Protein 3CZC (pdb70)

Solvent-accessible surface area: 4989 Å² total

Secondary structure (DSSP, 8-state):
-EEEEEE-----------HHHHHHHTT---EEEEEE-HHHHHHHGGG-SEEEEETTTGGGTTTS-SSEEEEES---HHHHHHHHHHHH-

Structure (mmCIF, N/CA/C/O backbone):
data_3CZC
#
_entry.id   3CZC
#
_cell.length_a   36.000
_cell.length_b   41.400
_cell.length_c   54.900
_cell.angle_alpha   90.00
_cell.angle_beta   90.00
_cell.angle_gamma   90.00
#
_symmetry.space_group_name_H-M   'P 21 21 21'
#
loop_
_entity.id
_entity.type
_entity.pdbx_description
1 polymer RmpB
2 water water
#
loop_
_atom_site.group_PDB
_atom_site.id
_atom_site.type_symbol
_atom_site.label_atom_id
_atom_site.label_alt_id
_atom_site.label_comp_id
_atom_site.label_asym_id
_atom_site.label_entity_id
_atom_site.label_seq_id
_atom_site.pdbx_PDB_ins_code
_atom_site.Cartn_x
_atom_site.Cartn_y
_atom_site.Cartn_z
_atom_site.occupancy
_atom_site.B_iso_or_equiv
_atom_site.auth_seq_id
_atom_site.auth_comp_id
_atom_site.auth_asym_id
_atom_site.auth_atom_id
_atom_site.pdbx_PDB_model_num
ATOM 1 N N . MET A 1 18 ? 27.969 26.460 10.864 1.00 30.62 1 MET A N 1
ATOM 2 C CA . MET A 1 18 ? 27.289 25.411 11.707 1.00 31.12 1 MET A CA 1
ATOM 3 C C . MET A 1 18 ? 25.803 25.215 11.356 1.00 27.63 1 MET A C 1
ATOM 4 O O . MET A 1 18 ? 25.503 24.412 10.455 1.00 29.69 1 MET A O 1
ATOM 9 N N . VAL A 1 19 ? 24.877 25.902 12.056 1.00 22.90 2 VAL A N 1
ATOM 10 C CA . VAL A 1 19 ? 23.446 25.769 11.750 1.00 18.18 2 VAL A CA 1
ATOM 11 C C . VAL A 1 19 ? 23.041 26.734 10.653 1.00 15.86 2 VAL A C 1
ATOM 12 O O . VAL A 1 19 ? 23.181 27.951 10.811 1.00 13.64 2 VAL A O 1
ATOM 16 N N . LYS A 1 20 ? 22.529 26.180 9.558 1.00 12.47 3 LYS A N 1
ATOM 17 C CA . LYS A 1 20 ? 22.047 26.984 8.419 1.00 11.81 3 LYS A CA 1
ATOM 18 C C . LYS A 1 20 ? 20.525 27.086 8.483 1.00 9.97 3 LYS A C 1
ATOM 19 O O . LYS A 1 20 ? 19.796 26.053 8.503 1.00 8.69 3 LYS A O 1
ATOM 25 N N . VAL A 1 21 ? 20.049 28.318 8.497 1.00 8.11 4 VAL A N 1
ATOM 26 C CA . VAL A 1 21 ? 18.603 28.546 8.540 1.00 8.02 4 VAL A CA 1
ATOM 27 C C . VAL A 1 21 ? 18.110 29.377 7.341 1.00 7.77 4 VAL A C 1
ATOM 28 O O . VAL A 1 21 ? 18.717 30.401 6.971 1.00 7.70 4 VAL A O 1
ATOM 32 N N . LEU A 1 22 ? 17.025 28.905 6.725 1.00 6.27 5 LEU A N 1
ATOM 33 C CA . LEU A 1 22 ? 16.427 29.603 5.594 1.00 5.77 5 LEU A CA 1
ATOM 34 C C . LEU A 1 22 ? 15.087 30.122 6.016 1.00 6.28 5 LEU A C 1
ATOM 35 O O . LEU A 1 22 ? 14.254 29.350 6.504 1.00 7.47 5 LEU A O 1
ATOM 40 N N . THR A 1 23 ? 14.865 31.430 5.834 1.00 6.45 6 THR A N 1
ATOM 41 C CA . THR A 1 23 ? 13.520 32.021 5.974 1.00 7.05 6 THR A CA 1
ATOM 42 C C . THR A 1 23 ? 12.892 32.141 4.553 1.00 8.20 6 THR A C 1
ATOM 43 O O . THR A 1 23 ? 13.435 32.851 3.697 1.00 8.15 6 THR A O 1
ATOM 47 N N . ALA A 1 24 ? 11.801 31.410 4.288 1.00 7.98 7 ALA A N 1
ATOM 48 C CA . ALA A 1 24 ? 11.187 31.390 2.942 1.00 8.83 7 ALA A CA 1
ATOM 49 C C . ALA A 1 24 ? 9.862 32.106 3.076 1.00 9.43 7 ALA A C 1
ATOM 50 O O . ALA A 1 24 ? 8.971 31.620 3.794 1.00 9.71 7 ALA A O 1
ATOM 52 N N . CYS A 1 25 ? 9.749 33.275 2.433 1.00 9.29 8 CYS A N 1
ATOM 53 C CA . CYS A 1 25 ? 8.560 34.115 2.552 1.00 10.03 8 CYS A CA 1
ATOM 54 C C . CYS A 1 25 ? 8.510 35.125 1.410 1.00 9.48 8 CYS A C 1
ATOM 55 O O . CYS A 1 25 ? 9.530 35.402 0.759 1.00 8.08 8 CYS A O 1
ATOM 58 N N . GLY A 1 26 ? 7.322 35.684 1.176 1.00 9.79 9 GLY A N 1
ATOM 59 C CA . GLY A 1 26 ? 7.111 36.574 0.040 1.00 10.03 9 GLY A CA 1
ATOM 60 C C . GLY A 1 26 ? 7.175 38.028 0.446 1.00 12.21 9 GLY A C 1
ATOM 61 O O . GLY A 1 26 ? 6.882 38.928 -0.356 1.00 12.64 9 GLY A O 1
ATOM 62 N N . ASN A 1 27 ? 7.540 38.275 1.696 1.00 12.75 10 ASN A N 1
ATOM 63 C CA . ASN A 1 27 ? 7.714 39.641 2.190 1.00 14.18 10 ASN A CA 1
ATOM 64 C C . ASN A 1 27 ? 8.789 40.444 1.450 1.00 13.95 10 ASN A C 1
ATOM 65 O O . ASN A 1 27 ? 9.693 39.882 0.824 1.00 14.00 10 ASN A O 1
ATOM 70 N N . GLY A 1 28 ? 8.699 41.762 1.559 1.00 14.40 11 GLY A N 1
ATOM 71 C CA . GLY A 1 28 ? 9.717 42.650 1.022 1.00 15.13 11 GLY A CA 1
ATOM 72 C C . GLY A 1 28 ? 11.047 42.534 1.743 1.00 15.64 11 GLY A C 1
ATOM 73 O O . GLY A 1 28 ? 11.184 41.809 2.726 1.00 14.93 11 GLY A O 1
ATOM 82 N N . GLY A 1 30 ? 13.097 44.533 3.639 1.00 15.37 13 GLY A N 1
ATOM 83 C CA . GLY A 1 30 ? 13.261 44.957 5.031 1.00 14.51 13 GLY A CA 1
ATOM 84 C C . GLY A 1 30 ? 12.595 43.973 5.953 1.00 14.37 13 GLY A C 1
ATOM 85 O O . GLY A 1 30 ? 13.234 43.471 6.871 1.00 13.98 13 GLY A O 1
ATOM 86 N N . SER A 1 31 ? 11.310 43.684 5.712 1.00 13.77 14 SER A N 1
ATOM 87 C CA . SER A 1 31 ? 10.629 42.626 6.454 1.00 14.01 14 SER A CA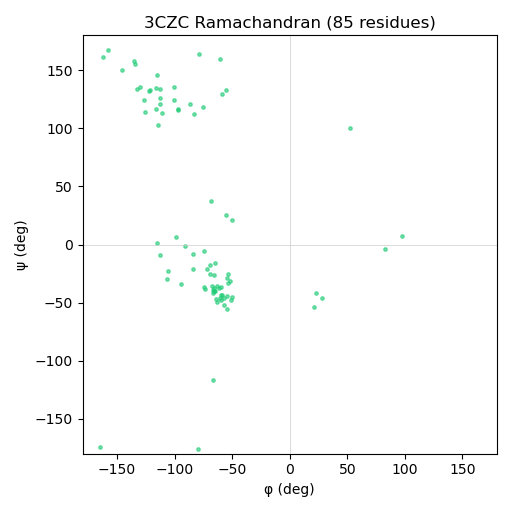 1
ATOM 88 C C . SER A 1 31 ? 11.370 41.281 6.487 1.00 13.25 14 SER A C 1
ATOM 89 O O . SER A 1 31 ? 11.449 40.675 7.549 1.00 12.29 14 SER A O 1
ATOM 92 N N . SER A 1 32 ? 11.858 40.796 5.321 1.00 12.33 15 SER A N 1
ATOM 93 C CA . SER A 1 32 ? 12.631 39.533 5.259 1.00 11.49 15 SER A CA 1
ATOM 94 C C . SER A 1 32 ? 13.851 39.543 6.194 1.00 10.98 15 SER A C 1
ATOM 95 O O . SER A 1 32 ? 14.145 38.524 6.821 1.00 9.67 15 SER A O 1
ATOM 106 N N . VAL A 1 34 ? 14.162 41.328 8.884 1.00 11.07 17 VAL A N 1
ATOM 107 C CA . VAL A 1 34 ? 13.666 41.408 10.264 1.00 11.28 17 VAL A CA 1
ATOM 108 C C . VAL A 1 34 ? 13.281 39.995 10.754 1.00 11.59 17 VAL A C 1
ATOM 109 O O . VAL A 1 34 ? 13.628 39.593 11.885 1.00 11.89 17 VAL A O 1
ATOM 113 N N . ILE A 1 35 ? 12.554 39.247 9.912 1.00 10.46 18 ILE A N 1
ATOM 114 C CA . ILE A 1 35 ? 12.231 37.833 10.224 1.00 9.65 18 ILE A CA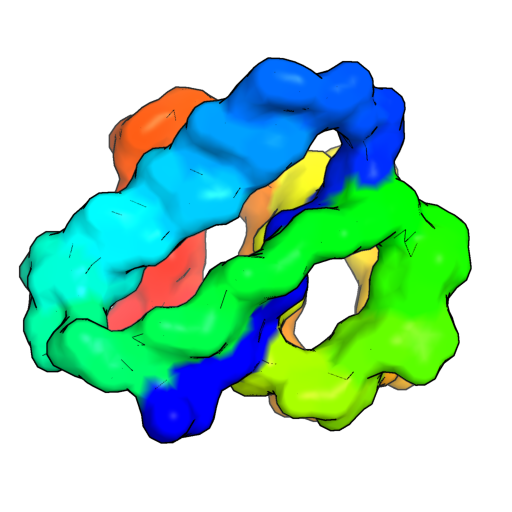 1
ATOM 115 C C . ILE A 1 35 ? 13.485 36.990 10.464 1.00 9.05 18 ILE A C 1
ATOM 116 O O . ILE A 1 35 ? 13.563 36.301 11.475 1.00 9.17 18 ILE A O 1
ATOM 121 N N . LYS A 1 36 ? 14.450 37.012 9.538 1.00 9.13 19 LYS A N 1
ATOM 122 C CA . LYS A 1 36 ? 15.768 36.318 9.741 1.00 10.82 19 LYS A CA 1
ATOM 123 C C . LYS A 1 36 ? 16.428 36.674 11.081 1.00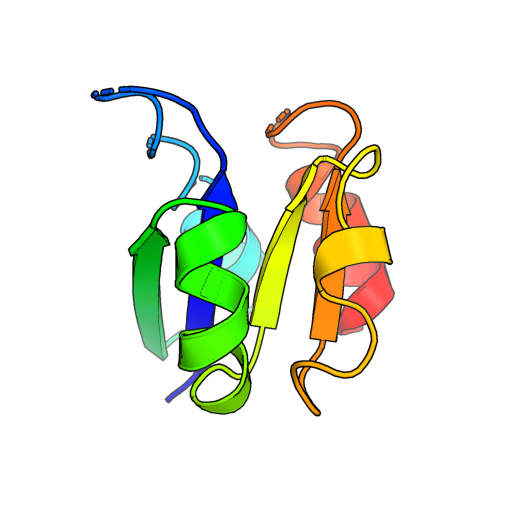 10.96 19 LYS A C 1
ATOM 124 O O . LYS A 1 36 ? 16.895 35.796 11.828 1.00 10.34 19 LYS A O 1
ATOM 138 N N . LYS A 1 38 ? 14.960 37.895 13.827 1.00 9.63 21 LYS A N 1
ATOM 139 C CA . LYS A 1 38 ? 14.136 37.409 14.935 1.00 9.84 21 LYS A CA 1
ATOM 140 C C . LYS A 1 38 ? 14.327 35.864 15.140 1.00 8.94 21 LYS A C 1
ATOM 141 O O . LYS A 1 38 ? 14.401 35.365 16.291 1.00 7.36 21 LYS A O 1
ATOM 147 N N . VAL A 1 39 ? 14.386 35.131 14.025 1.00 8.39 22 VAL A N 1
ATOM 148 C CA . VAL A 1 39 ? 14.676 33.681 14.053 1.00 9.19 22 VAL A CA 1
ATOM 149 C C . VAL A 1 39 ? 16.047 33.432 14.696 1.00 9.94 22 VAL A C 1
ATOM 150 O O . VAL A 1 39 ? 16.188 32.608 15.619 1.00 9.76 22 VAL A O 1
ATOM 154 N N . GLU A 1 40 ? 17.044 34.192 14.242 1.00 10.51 23 GLU A N 1
ATOM 155 C CA . GLU A 1 40 ? 18.402 34.063 14.734 1.00 12.40 23 GLU A CA 1
ATOM 156 C C . GLU A 1 40 ? 18.479 34.310 16.246 1.00 12.24 23 GLU A C 1
ATOM 157 O O . GLU A 1 40 ? 19.141 33.556 16.951 1.00 12.36 23 GLU A O 1
ATOM 163 N N . ASN A 1 41 ? 17.781 35.356 16.731 1.00 12.04 24 ASN A N 1
ATOM 164 C CA . ASN A 1 41 ? 17.728 35.742 18.153 1.00 11.66 24 ASN A CA 1
ATOM 165 C C . ASN A 1 41 ? 17.150 34.613 18.972 1.00 11.54 24 ASN A C 1
ATOM 166 O O . ASN A 1 41 ? 17.707 34.262 19.996 1.00 11.79 24 ASN A O 1
ATOM 171 N N . ALA A 1 42 ? 16.045 34.024 18.504 1.00 12.32 25 ALA A N 1
ATOM 172 C CA . ALA A 1 42 ? 15.410 32.870 19.188 1.00 12.98 25 ALA A CA 1
ATOM 173 C C . ALA A 1 42 ? 16.354 31.636 19.256 1.00 12.80 25 ALA A C 1
ATOM 174 O O . ALA A 1 42 ? 16.395 30.922 20.281 1.00 12.40 25 ALA A O 1
ATOM 176 N N . LEU A 1 43 ? 17.128 31.427 18.182 1.00 12.27 26 LEU A N 1
ATOM 177 C CA . LEU A 1 43 ? 18.081 30.337 18.141 1.00 12.26 26 LEU A CA 1
ATOM 178 C C . LEU A 1 43 ? 19.189 30.565 19.174 1.00 12.76 26 LEU A C 1
ATOM 179 O O . LEU A 1 43 ? 19.644 29.631 19.829 1.00 12.63 26 LEU A O 1
ATOM 184 N N . ARG A 1 44 ? 19.624 31.810 19.299 1.00 14.66 27 ARG A N 1
ATOM 185 C CA . ARG A 1 44 ? 20.649 32.147 20.280 1.00 16.39 27 ARG A CA 1
ATOM 186 C C . ARG A 1 44 ? 20.144 32.003 21.704 1.00 16.82 27 ARG A C 1
ATOM 187 O O . ARG A 1 44 ? 20.907 31.573 22.534 1.00 17.26 27 ARG A O 1
ATOM 195 N N . GLN A 1 45 ? 18.867 32.318 21.965 1.00 17.71 28 GLN A N 1
ATOM 196 C CA . GLN A 1 45 ? 18.249 32.077 23.281 1.00 19.80 28 GLN A CA 1
ATOM 197 C C . GLN A 1 45 ? 18.285 30.580 23.667 1.00 19.21 28 GLN A C 1
ATOM 198 O O . GLN A 1 45 ? 18.400 30.228 24.849 1.00 18.77 28 GLN A O 1
ATOM 204 N N . LEU A 1 46 ? 18.116 29.716 22.671 1.00 18.15 29 LEU A N 1
ATOM 205 C CA . LEU A 1 46 ? 18.229 28.273 22.857 1.00 17.66 29 LEU A CA 1
ATOM 206 C C . LEU A 1 46 ? 19.691 27.767 23.011 1.00 17.48 29 LEU A C 1
ATOM 207 O O . LEU A 1 46 ? 19.923 26.582 23.251 1.00 18.04 29 LEU A O 1
ATOM 212 N N . GLY A 1 47 ? 20.672 28.638 22.848 1.00 17.27 30 GLY A N 1
ATOM 213 C CA . GLY A 1 47 ? 22.062 28.242 23.073 1.00 17.64 30 GLY A CA 1
ATOM 214 C C . GLY A 1 47 ? 22.818 27.876 21.812 1.00 17.68 30 GLY A C 1
ATOM 215 O O . GLY A 1 47 ? 23.947 27.406 21.883 1.00 16.80 30 GLY A O 1
ATOM 216 N N . VAL A 1 48 ? 22.183 28.100 20.654 1.00 18.67 31 VAL A N 1
ATOM 217 C CA . VAL A 1 48 ? 22.780 27.846 19.340 1.00 19.69 31 VAL A CA 1
ATOM 218 C C . VAL A 1 48 ? 23.646 29.038 18.948 1.00 20.85 31 VAL A C 1
ATOM 219 O O . VAL A 1 48 ? 23.142 30.115 18.695 1.00 22.05 31 VAL A O 1
ATOM 223 N N . SER A 1 49 ? 24.953 28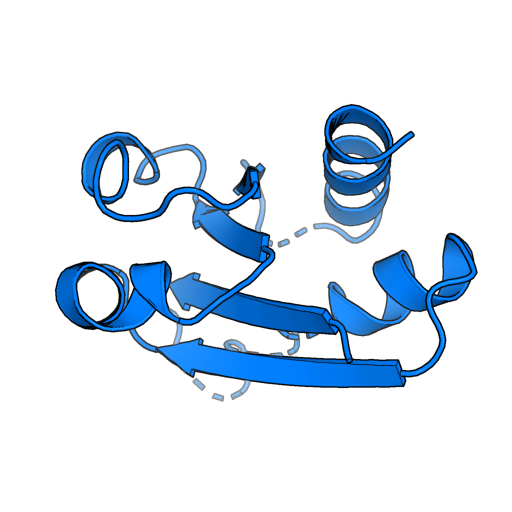.837 18.881 1.00 22.00 32 SER A N 1
ATOM 224 C CA . SER A 1 49 ? 25.862 29.971 18.805 1.00 23.89 32 SER A CA 1
ATOM 225 C C . SER A 1 49 ? 26.271 30.361 17.398 1.00 24.29 32 SER A C 1
ATOM 226 O O . SER A 1 49 ? 26.468 31.567 17.127 1.00 26.16 32 SER A O 1
ATOM 229 N N . ASP A 1 50 ? 26.393 29.371 16.510 1.00 23.00 33 ASP A N 1
ATOM 230 C CA . ASP A 1 50 ? 27.014 29.582 15.205 1.00 22.70 33 ASP A CA 1
ATOM 231 C C . ASP A 1 50 ? 25.943 29.383 14.093 1.00 20.14 33 ASP A C 1
ATOM 232 O O . ASP A 1 50 ? 25.538 28.261 13.765 1.00 19.66 33 ASP A O 1
ATOM 237 N N . ILE A 1 51 ? 25.466 30.498 13.550 1.00 16.87 34 ILE A N 1
ATOM 238 C CA . ILE A 1 51 ? 24.262 30.468 12.716 1.00 14.45 34 ILE A CA 1
ATOM 239 C C . ILE A 1 51 ? 24.557 31.206 11.407 1.00 13.40 34 ILE A C 1
ATOM 240 O O . ILE A 1 51 ? 25.142 32.271 11.444 1.00 12.42 34 ILE A O 1
ATOM 245 N N . GLU A 1 52 ? 24.140 30.614 10.289 1.00 11.97 35 GLU A N 1
ATOM 246 C CA . GLU A 1 52 ? 24.180 31.216 8.948 1.00 12.09 35 GLU A CA 1
ATOM 247 C C . GLU A 1 52 ? 22.718 31.332 8.522 1.00 10.83 35 GLU A C 1
ATOM 248 O O . GLU A 1 52 ? 22.039 30.327 8.433 1.00 12.00 35 GLU A O 1
ATOM 254 N N . SER A 1 53 ? 22.225 32.546 8.319 1.00 9.17 36 SER A N 1
ATOM 255 C CA . SER A 1 53 ? 20.810 32.803 7.999 1.00 9.62 36 SER A CA 1
ATOM 256 C C . SER A 1 53 ? 20.682 33.406 6.622 1.00 9.30 36 SER A C 1
ATOM 257 O O . SER A 1 53 ? 21.411 34.346 6.283 1.00 7.96 36 SER A O 1
ATOM 260 N N . ALA A 1 54 ? 19.725 32.878 5.854 1.00 8.51 37 ALA A N 1
ATOM 261 C CA . ALA A 1 54 ? 19.412 33.355 4.525 1.00 7.54 37 ALA A CA 1
ATOM 262 C C . ALA A 1 54 ? 17.892 33.460 4.355 1.00 8.16 37 ALA A C 1
ATOM 263 O O . ALA A 1 54 ? 17.125 32.870 5.123 1.00 7.71 37 ALA A O 1
ATOM 265 N N . SER A 1 55 ? 17.447 34.273 3.401 1.00 8.00 38 SER A N 1
ATOM 266 C CA . SER A 1 55 ? 16.027 34.315 3.053 1.00 7.71 38 SER A CA 1
ATOM 267 C C . SER A 1 55 ? 15.823 34.290 1.557 1.00 8.44 38 SER A C 1
ATOM 268 O O . SER A 1 55 ? 16.721 34.665 0.796 1.00 8.56 38 SER A O 1
ATOM 271 N N . CYS A 1 56 ? 14.651 33.818 1.120 1.00 8.23 39 CYS A N 1
ATOM 272 C CA . CYS A 1 56 ? 14.316 33.888 -0.278 1.00 8.50 39 CYS A CA 1
ATOM 273 C C . CYS A 1 56 ? 12.798 33.634 -0.319 1.00 9.45 39 CYS A C 1
ATOM 274 O O . CYS A 1 56 ? 12.145 33.566 0.740 1.00 8.13 39 CYS A O 1
ATOM 277 N N . SER A 1 57 ? 12.234 33.530 -1.527 1.00 8.85 40 SER A N 1
ATOM 278 C CA . SER A 1 57 ? 10.791 33.339 -1.626 1.00 8.29 40 SER A CA 1
ATOM 279 C C . SER A 1 57 ? 10.441 31.878 -1.342 1.00 7.60 40 SER A C 1
ATOM 280 O O . SER A 1 57 ? 11.314 31.008 -1.384 1.00 7.46 40 SER A O 1
ATOM 283 N N . VAL A 1 58 ? 9.161 31.599 -1.075 1.00 6.88 41 VAL A N 1
ATOM 284 C CA . VAL A 1 58 ? 8.690 30.208 -0.942 1.00 6.25 41 VAL A CA 1
ATOM 285 C C . VAL A 1 58 ? 9.002 29.412 -2.211 1.00 6.91 41 VAL A C 1
ATOM 286 O O . VAL A 1 58 ? 9.496 28.285 -2.136 1.00 6.98 41 VAL A O 1
ATOM 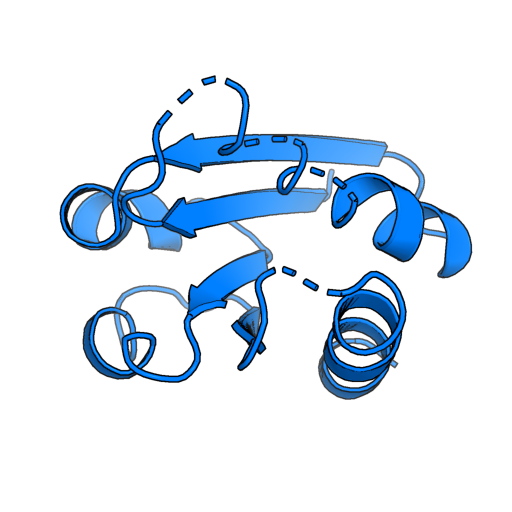290 N N . GLY A 1 59 ? 8.728 29.978 -3.382 1.00 6.83 42 GLY A N 1
ATOM 291 C CA . GLY A 1 59 ? 9.025 29.238 -4.638 1.00 7.03 42 GLY A CA 1
ATOM 292 C C . GLY A 1 59 ? 10.524 28.997 -4.840 1.00 7.71 42 GLY A C 1
ATOM 293 O O . GLY A 1 59 ? 10.935 27.943 -5.301 1.00 7.53 42 GLY A O 1
ATOM 294 N N . GLU A 1 60 ? 11.338 29.982 -4.519 1.00 8.36 43 GLU A N 1
ATOM 295 C CA . GLU A 1 60 ? 12.808 29.784 -4.539 1.00 9.81 43 GLU A CA 1
ATOM 296 C C . GLU A 1 60 ? 13.287 28.732 -3.510 1.00 9.71 43 GLU A C 1
ATOM 297 O O . GLU A 1 60 ? 14.181 27.941 -3.781 1.00 9.78 43 GLU A O 1
ATOM 303 N N . ALA A 1 61 ? 12.647 28.676 -2.353 1.00 9.45 44 ALA A N 1
ATOM 304 C CA . ALA A 1 61 ? 13.064 27.737 -1.310 1.00 8.98 44 ALA A CA 1
ATOM 305 C C . ALA A 1 61 ? 12.873 26.276 -1.713 1.00 9.77 44 ALA A C 1
ATOM 306 O O . ALA A 1 61 ? 13.593 25.412 -1.219 1.00 9.90 44 ALA A O 1
ATOM 308 N N . LYS A 1 62 ? 11.928 25.990 -2.613 1.00 9.70 45 LYS A N 1
ATOM 309 C CA . LYS A 1 62 ? 11.748 24.630 -3.113 1.00 10.15 45 LYS A CA 1
ATOM 310 C C . LYS A 1 62 ? 13.048 24.008 -3.578 1.00 10.02 45 LYS A C 1
ATOM 311 O O . LYS A 1 62 ? 13.364 22.902 -3.206 1.00 11.23 45 LYS A O 1
ATOM 317 N N . GLY A 1 63 ? 13.829 24.766 -4.317 1.00 10.44 46 GLY A N 1
ATOM 318 C CA . GLY A 1 63 ? 15.115 24.320 -4.885 1.00 10.90 46 GLY A CA 1
ATOM 319 C C . GLY A 1 63 ? 16.288 24.444 -3.922 1.00 11.32 46 GLY A C 1
ATOM 320 O O . GLY A 1 63 ? 17.292 23.741 -4.080 1.00 11.48 46 GLY A O 1
ATOM 321 N N . LEU A 1 64 ? 16.156 25.301 -2.898 1.00 10.23 47 LEU A N 1
ATOM 322 C CA . LEU A 1 64 ? 17.287 25.558 -1.981 1.00 9.11 47 LEU A CA 1
ATOM 323 C C . LEU A 1 64 ? 17.174 24.925 -0.605 1.00 8.40 47 LEU A C 1
ATOM 324 O O . LEU A 1 64 ? 18.181 24.728 0.048 1.00 6.89 47 LEU A O 1
ATOM 329 N N . ALA A 1 65 ? 15.949 24.615 -0.168 1.00 7.18 48 ALA A N 1
ATOM 330 C CA . ALA A 1 65 ? 15.683 24.128 1.199 1.00 7.33 48 ALA A CA 1
ATOM 331 C C . ALA A 1 65 ? 16.491 22.909 1.639 1.00 8.24 48 ALA A C 1
ATOM 332 O O . ALA A 1 65 ? 16.758 22.731 2.825 1.00 8.65 48 ALA A O 1
ATOM 334 N N . SER A 1 66 ? 16.878 22.066 0.696 1.00 9.83 49 SER A N 1
ATOM 335 C CA . SER A 1 66 ? 17.691 20.896 1.028 1.00 10.84 49 SER A CA 1
ATOM 336 C C . SER A 1 66 ? 19.076 21.256 1.566 1.00 11.13 49 SER A C 1
ATOM 337 O O . SER A 1 66 ? 19.726 20.419 2.131 1.00 11.45 49 SER A O 1
ATOM 340 N N . ASN A 1 67 ? 19.517 22.495 1.383 1.00 10.34 50 ASN A N 1
ATOM 341 C CA . ASN A 1 67 ? 20.844 22.928 1.833 1.00 11.01 50 ASN A CA 1
ATOM 342 C C . ASN A 1 67 ? 20.864 23.357 3.312 1.00 9.94 50 ASN A C 1
ATOM 343 O O . ASN A 1 67 ? 21.931 23.619 3.867 1.00 8.32 50 ASN A O 1
ATOM 348 N N . TYR A 1 68 ? 19.680 23.437 3.920 1.00 8.28 51 TYR A N 1
ATOM 349 C CA . TYR A 1 68 ? 19.506 24.091 5.211 1.00 7.68 51 TYR A CA 1
ATOM 350 C C . TYR A 1 68 ? 19.069 23.133 6.305 1.00 7.90 51 TYR A C 1
ATOM 351 O O . TYR A 1 68 ? 18.319 22.199 6.051 1.00 8.27 51 TYR A O 1
ATOM 360 N N . ASP A 1 69 ? 19.539 23.404 7.513 1.00 6.99 52 ASP A N 1
ATOM 361 C CA . ASP A 1 69 ? 19.175 22.626 8.707 1.00 9.06 52 ASP A CA 1
ATOM 362 C C . ASP A 1 69 ? 17.759 22.917 9.175 1.00 8.27 52 ASP A C 1
ATOM 363 O O . ASP A 1 69 ? 17.061 22.030 9.687 1.00 7.72 52 ASP A O 1
ATOM 368 N N . ILE A 1 70 ? 17.384 24.196 9.065 1.00 7.57 53 ILE A N 1
ATOM 369 C CA . ILE A 1 70 ? 16.080 24.701 9.500 1.00 7.29 53 ILE A CA 1
ATOM 370 C C . ILE A 1 70 ? 15.506 25.566 8.400 1.00 8.06 53 ILE A C 1
ATOM 371 O O . ILE A 1 70 ? 16.199 26.435 7.848 1.00 8.37 53 ILE A O 1
ATOM 376 N N . VAL A 1 71 ? 14.231 25.350 8.094 1.00 7.46 54 VAL A N 1
ATOM 377 C CA . VAL A 1 71 ? 13.534 26.154 7.097 1.00 7.07 54 VAL A CA 1
ATOM 378 C C . VAL A 1 71 ? 12.271 26.690 7.771 1.00 7.38 54 VAL A C 1
ATOM 379 O O . VAL A 1 71 ? 11.456 25.918 8.330 1.00 6.56 54 VAL A O 1
ATOM 383 N N . VAL A 1 72 ? 12.134 28.007 7.736 1.00 7.32 55 VAL A N 1
ATOM 384 C CA . VAL A 1 72 ? 11.014 28.740 8.392 1.00 7.18 55 VAL A CA 1
ATOM 385 C C . VAL A 1 72 ? 10.105 29.370 7.331 1.00 7.50 55 VAL A C 1
ATOM 386 O O . VAL A 1 72 ? 10.590 30.017 6.427 1.00 7.73 55 VAL A O 1
ATOM 390 N N . ALA A 1 73 ? 8.792 29.218 7.467 1.00 7.61 56 ALA A N 1
ATOM 391 C CA . ALA A 1 73 ? 7.870 29.765 6.490 1.00 8.28 56 ALA A CA 1
ATOM 392 C C . ALA A 1 73 ? 6.499 29.947 7.121 1.00 9.07 56 ALA A C 1
ATOM 393 O O . ALA A 1 73 ? 6.241 29.422 8.199 1.00 7.77 56 ALA A O 1
ATOM 395 N N . SER A 1 74 ? 5.615 30.677 6.424 1.00 9.50 57 SER A N 1
ATOM 396 C CA . SER A 1 74 ? 4.231 30.796 6.839 1.00 9.89 57 SER A CA 1
ATOM 397 C C . SER A 1 74 ? 3.641 29.406 6.977 1.00 9.70 57 SER A C 1
ATOM 398 O O . SER A 1 74 ? 3.824 28.560 6.095 1.00 8.33 57 SER A O 1
ATOM 401 N N . ASN A 1 75 ? 2.948 29.169 8.094 1.00 10.57 58 ASN A N 1
ATOM 402 C CA . ASN A 1 75 ? 2.151 27.942 8.300 1.00 11.78 58 ASN A CA 1
ATOM 403 C C . ASN A 1 75 ? 1.180 27.644 7.158 1.00 11.79 58 ASN A C 1
ATOM 404 O O . ASN A 1 75 ? 0.874 26.469 6.874 1.00 12.38 58 ASN A O 1
ATOM 409 N N . HIS A 1 76 ? 0.680 28.700 6.519 1.00 11.40 59 HIS A N 1
ATOM 410 C CA . HIS A 1 76 ? -0.264 28.566 5.379 1.00 11.74 59 HIS A CA 1
ATOM 411 C C . HIS A 1 76 ? 0.377 28.061 4.102 1.00 11.30 59 HIS A C 1
ATOM 412 O O . HIS A 1 76 ? -0.305 27.498 3.201 1.00 11.79 59 HIS A O 1
ATOM 419 N N . LEU A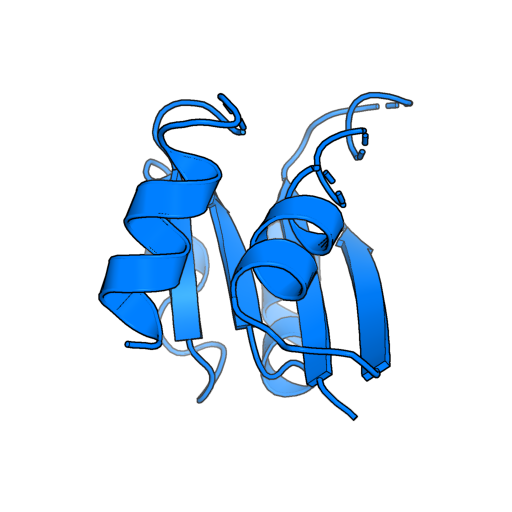 1 77 ? 1.691 28.218 4.029 1.00 10.05 60 LEU A N 1
ATOM 420 C CA . LEU A 1 77 ? 2.432 27.800 2.868 1.00 9.98 60 LEU A CA 1
ATOM 421 C C . LEU A 1 77 ? 3.450 26.671 3.083 1.00 11.05 60 LEU A C 1
ATOM 422 O O . LEU A 1 77 ? 4.096 26.270 2.118 1.00 12.20 60 LEU A O 1
ATOM 427 N N . ILE A 1 78 ? 3.605 26.101 4.280 1.00 12.41 61 ILE A N 1
ATOM 428 C CA . ILE A 1 78 ? 4.738 25.152 4.463 1.00 13.09 61 ILE A CA 1
ATOM 429 C C . ILE A 1 78 ? 4.491 23.868 3.675 1.00 12.49 61 ILE A C 1
ATOM 430 O O . ILE A 1 78 ? 5.427 23.167 3.286 1.00 11.39 61 ILE A O 1
ATOM 435 N N . HIS A 1 79 ? 3.224 23.565 3.432 1.00 12.82 62 HIS A N 1
ATOM 436 C CA . HIS A 1 79 ? 2.869 22.440 2.566 1.00 12.91 62 HIS A CA 1
ATOM 437 C C . HIS A 1 79 ? 3.571 22.560 1.191 1.00 12.86 62 HIS A C 1
ATOM 438 O O . HIS A 1 79 ? 3.776 21.562 0.535 1.00 13.77 62 HIS A O 1
ATOM 445 N N . GLU A 1 80 ? 3.924 23.768 0.746 1.00 11.97 63 GLU A N 1
ATOM 446 C CA . GLU A 1 80 ? 4.646 23.916 -0.534 1.00 12.29 63 GLU A CA 1
ATOM 447 C C . GLU A 1 80 ? 6.085 23.355 -0.416 1.00 12.74 63 GLU A C 1
ATOM 448 O O . GLU A 1 80 ? 6.765 23.133 -1.436 1.00 12.79 63 GLU A O 1
ATOM 454 N N . LEU A 1 81 ? 6.560 23.196 0.822 1.00 12.28 64 LEU A N 1
ATOM 455 C CA . LEU A 1 81 ? 7.990 22.866 1.093 1.00 14.10 64 LEU A CA 1
ATOM 456 C C . LEU A 1 81 ? 8.186 21.459 1.679 1.00 15.24 64 LEU A C 1
ATOM 457 O O . LEU A 1 81 ? 9.303 20.977 1.824 1.00 14.83 64 LEU A O 1
ATOM 462 N N . ASP A 1 82 ? 7.079 20.824 2.025 1.00 17.23 65 ASP A N 1
ATOM 463 C CA . ASP A 1 82 ? 7.065 19.449 2.513 1.00 18.86 65 ASP A CA 1
ATOM 464 C C . ASP A 1 82 ? 7.674 18.569 1.432 1.00 18.90 65 ASP A C 1
ATOM 465 O O . ASP A 1 82 ? 7.321 18.666 0.251 1.00 19.28 65 ASP A O 1
ATOM 470 N N . GLY A 1 83 ? 8.630 17.750 1.835 1.00 18.35 66 GLY A N 1
ATOM 471 C CA . GLY A 1 83 ? 9.408 16.947 0.924 1.00 18.74 66 GLY A CA 1
ATOM 472 C C . GLY A 1 83 ? 10.600 17.623 0.238 1.00 18.15 66 GLY A C 1
ATOM 473 O O . GLY A 1 83 ? 11.319 16.953 -0.510 1.00 18.49 66 GLY A O 1
ATOM 474 N N . ARG A 1 84 ? 10.807 18.936 0.448 1.00 16.57 67 ARG A N 1
ATOM 475 C CA A ARG A 1 84 ? 11.888 19.653 -0.253 0.50 15.60 67 ARG A CA 1
ATOM 476 C CA B ARG A 1 84 ? 11.892 19.639 -0.253 0.50 16.37 67 ARG A CA 1
ATOM 477 C C . ARG A 1 84 ? 13.170 19.698 0.574 1.00 15.86 67 ARG A C 1
ATOM 478 O O . ARG A 1 84 ? 14.240 20.076 0.076 1.00 15.27 67 ARG A O 1
ATOM 493 N N . THR A 1 85 ? 13.050 19.311 1.840 1.00 15.34 68 THR A N 1
ATOM 494 C CA . THR A 1 85 ? 14.188 19.284 2.749 1.00 14.71 68 THR A CA 1
ATOM 495 C C . THR A 1 85 ? 14.099 18.126 3.745 1.00 14.31 68 THR A C 1
ATOM 496 O O . THR A 1 85 ? 13.014 17.675 4.106 1.00 13.07 68 THR A O 1
ATOM 500 N N . ASN A 1 86 ? 15.263 17.648 4.165 1.00 14.49 69 ASN A N 1
ATOM 501 C CA . ASN A 1 86 ? 15.358 16.702 5.284 1.00 14.89 69 ASN A CA 1
ATOM 502 C C . ASN A 1 86 ? 15.539 17.406 6.624 1.00 15.01 69 ASN A C 1
ATOM 503 O O . ASN A 1 86 ? 15.576 16.745 7.671 1.00 16.32 69 ASN A O 1
ATOM 508 N N . GLY A 1 87 ? 15.615 18.740 6.600 1.00 14.04 70 GLY A N 1
ATOM 509 C CA . GLY A 1 87 ? 15.707 19.538 7.820 1.00 14.22 70 GLY A CA 1
ATOM 510 C C . GLY A 1 87 ? 14.390 19.782 8.563 1.00 15.03 70 GLY A C 1
ATOM 511 O O . GLY A 1 87 ? 13.339 19.259 8.174 1.00 14.77 70 GLY A O 1
ATOM 512 N N . LYS A 1 88 ? 14.458 20.580 9.637 1.00 13.84 71 LYS A N 1
ATOM 513 C CA . LYS A 1 88 ? 13.279 20.991 10.400 1.00 14.22 71 LYS A CA 1
ATOM 514 C C . LYS A 1 88 ? 12.495 22.033 9.664 1.00 14.34 71 LYS A C 1
ATOM 515 O O . LYS A 1 88 ? 12.980 23.124 9.462 1.00 13.87 71 LYS A O 1
ATOM 521 N N . LEU A 1 89 ? 11.252 21.739 9.317 1.00 15.21 72 LEU A N 1
ATOM 522 C CA . LEU A 1 89 ? 10.403 22.708 8.613 1.00 15.98 72 LEU A CA 1
ATOM 523 C C . LEU A 1 89 ? 9.564 23.376 9.678 1.00 15.96 72 LEU A C 1
ATOM 524 O O . LEU A 1 89 ? 8.776 22.701 10.313 1.00 16.58 72 LEU A O 1
ATOM 529 N N . ILE A 1 90 ? 9.710 24.680 9.887 1.00 14.50 73 ILE A N 1
ATOM 530 C CA . ILE A 1 90 ? 8.981 25.364 10.957 1.00 15.69 73 ILE A CA 1
ATOM 531 C C . ILE A 1 90 ? 7.949 26.358 10.392 1.00 14.33 73 ILE A C 1
ATOM 532 O O . ILE A 1 90 ? 8.308 27.257 9.658 1.00 13.62 73 ILE A O 1
ATOM 537 N N . GLY A 1 91 ? 6.674 26.158 10.723 1.00 12.56 74 GLY A N 1
ATOM 538 C CA . GLY A 1 91 ? 5.593 27.029 10.272 1.00 11.83 74 GLY A CA 1
ATOM 539 C C . GLY A 1 91 ? 5.111 28.038 11.300 1.00 12.12 74 GLY A C 1
ATOM 540 O O . GLY A 1 91 ? 4.897 27.708 12.455 1.00 11.77 74 GLY A O 1
ATOM 541 N N . LEU A 1 92 ? 4.915 29.271 10.860 1.00 12.32 75 LEU A N 1
ATOM 542 C CA . LEU A 1 92 ? 4.448 30.349 11.728 1.00 12.61 75 LEU A CA 1
ATOM 543 C C . LEU A 1 92 ? 3.159 30.964 11.208 1.00 13.45 75 LEU A C 1
ATOM 544 O O . LEU A 1 92 ? 3.079 31.302 10.031 1.00 13.45 75 LEU A O 1
ATOM 549 N N . ASP A 1 93 ? 2.167 31.136 12.086 1.00 14.41 76 ASP A N 1
ATOM 550 C CA . ASP A 1 93 ? 0.951 31.918 11.741 1.00 15.88 76 ASP A CA 1
ATOM 551 C C . ASP A 1 93 ? 1.279 33.383 11.539 1.00 15.76 76 ASP A C 1
ATOM 552 O O . ASP A 1 93 ? 0.758 33.993 10.618 1.00 16.52 76 ASP A O 1
ATOM 557 N N . ASN A 1 94 ? 2.133 33.935 12.402 1.00 16.26 77 ASN A N 1
ATOM 558 C CA . ASN A 1 94 ? 2.703 35.268 12.245 1.00 17.06 77 ASN A CA 1
ATOM 559 C C . ASN A 1 94 ? 4.241 35.225 12.295 1.00 16.53 77 ASN A C 1
ATOM 560 O O . ASN A 1 94 ? 4.836 34.909 13.343 1.00 16.32 77 ASN A O 1
ATOM 565 N N . LEU A 1 95 ? 4.867 35.554 11.165 1.00 15.74 78 LEU A N 1
ATOM 566 C CA . LEU A 1 95 ? 6.325 35.521 10.991 1.00 16.61 78 LEU A CA 1
ATOM 567 C C . LEU A 1 95 ? 7.107 36.570 11.801 1.00 17.16 78 LEU A C 1
ATOM 568 O O . LEU A 1 95 ? 8.299 36.431 11.989 1.00 16.23 78 LEU A O 1
ATOM 581 N N . ASP A 1 97 ? 6.133 37.443 15.028 1.00 19.03 80 ASP A N 1
ATOM 582 C CA . ASP A 1 97 ? 5.794 37.249 16.425 1.00 18.62 80 ASP A CA 1
ATOM 583 C C . ASP A 1 97 ? 6.912 36.465 17.144 1.00 18.41 80 ASP A C 1
ATOM 584 O O . ASP A 1 97 ? 6.979 35.254 17.053 1.00 17.69 80 ASP A O 1
ATOM 589 N N . ASP A 1 98 ? 7.770 37.195 17.867 1.00 19.20 81 ASP A N 1
ATOM 590 C CA . ASP A 1 98 ? 8.927 36.657 18.592 1.00 19.25 81 ASP A CA 1
ATOM 591 C C . ASP A 1 98 ? 8.545 35.532 19.516 1.00 18.95 81 ASP A C 1
ATOM 592 O O . ASP A 1 98 ? 9.337 34.575 19.689 1.00 18.81 81 ASP A O 1
ATOM 597 N N . ASN A 1 99 ? 7.334 35.610 20.089 1.00 18.66 82 ASN A N 1
ATOM 598 C CA A ASN A 1 99 ? 6.892 34.566 21.011 0.50 18.40 82 ASN A CA 1
ATOM 599 C CA B ASN A 1 99 ? 6.873 34.583 21.016 0.50 18.38 82 ASN A CA 1
ATOM 600 C C . ASN A 1 99 ? 6.494 33.263 20.327 1.00 17.74 82 ASN A C 1
ATOM 601 O O . ASN A 1 99 ? 6.842 32.182 20.824 1.00 18.36 82 ASN A O 1
ATOM 610 N N . GLU A 1 100 ? 5.777 33.347 19.196 1.00 15.39 83 GLU A N 1
ATOM 611 C CA . GLU A 1 100 ? 5.484 32.179 18.400 1.00 13.60 83 GLU A CA 1
ATOM 612 C C . GLU A 1 100 ? 6.787 31.606 17.810 1.00 12.65 83 GLU A C 1
ATOM 613 O O . GLU A 1 100 ? 6.952 30.394 17.728 1.00 12.27 83 GLU A O 1
ATOM 619 N N . ILE A 1 101 ? 7.676 32.499 17.367 1.00 13.23 84 ILE A N 1
ATOM 620 C CA . ILE A 1 101 ? 8.967 32.097 16.797 1.00 13.05 84 ILE A CA 1
ATOM 621 C C . ILE A 1 101 ? 9.684 31.188 17.839 1.00 13.99 84 ILE A C 1
ATOM 622 O O . ILE A 1 101 ? 9.984 30.029 17.541 1.00 11.90 84 ILE A O 1
ATOM 627 N N . LYS A 1 102 ? 9.855 31.704 19.061 1.00 14.78 85 LYS A N 1
ATOM 628 C CA . LYS A 1 102 ? 10.532 30.994 20.153 1.00 17.03 85 LYS A CA 1
ATOM 629 C C . LYS A 1 102 ? 9.818 29.698 20.481 1.00 16.93 85 LYS A C 1
ATOM 630 O O . LYS A 1 102 ? 10.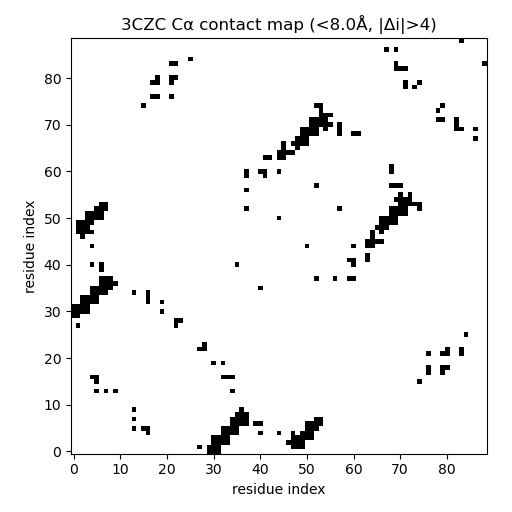449 28.672 20.647 1.00 16.85 85 LYS A O 1
ATOM 636 N N . THR A 1 103 ? 8.491 29.735 20.542 1.00 17.29 86 THR A N 1
ATOM 637 C CA . THR A 1 103 ? 7.712 28.537 20.858 1.00 18.71 86 THR A CA 1
ATOM 638 C C . THR A 1 103 ? 7.892 27.457 19.805 1.00 17.68 86 THR A C 1
ATOM 639 O O . THR A 1 103 ? 8.138 26.327 20.152 1.00 17.97 86 THR A O 1
ATOM 643 N N . LYS A 1 104 ? 7.750 27.816 18.525 1.00 17.35 87 LYS A N 1
ATOM 644 C CA . LYS A 1 104 ? 7.857 26.843 17.415 1.00 16.70 87 LYS A CA 1
ATOM 645 C C . LYS A 1 104 ? 9.266 26.265 17.263 1.00 15.97 87 LYS A C 1
ATOM 646 O O . LYS A 1 104 ? 9.425 25.072 16.986 1.00 16.40 87 LYS A O 1
ATOM 652 N N . LEU A 1 105 ? 10.285 27.095 17.439 1.00 15.43 88 LEU A N 1
ATOM 653 C CA . LEU A 1 105 ? 11.667 26.583 17.476 1.00 15.92 88 LEU A CA 1
ATOM 654 C C . LEU A 1 105 ? 11.888 25.657 18.665 1.00 16.84 88 LEU A C 1
ATOM 655 O O . LEU A 1 105 ? 12.437 24.571 18.497 1.00 15.52 88 LEU A O 1
ATOM 660 N N . GLU A 1 106 ? 11.454 26.054 19.869 1.00 17.26 89 GLU A N 1
ATOM 661 C CA . GLU A 1 106 ? 11.580 25.113 20.987 1.00 19.05 89 GLU A CA 1
ATOM 662 C C . GLU A 1 106 ? 10.939 23.774 20.699 1.00 18.88 89 GLU A C 1
ATOM 663 O O . GLU A 1 106 ? 11.551 22.739 20.982 1.00 18.95 89 GLU A O 1
ATOM 669 N N . GLU A 1 107 ? 9.728 23.803 20.115 1.00 19.03 90 GLU A N 1
ATOM 670 C CA . GLU A 1 107 ? 8.948 22.613 19.857 1.00 19.16 90 GLU A CA 1
ATOM 671 C C . GLU A 1 107 ? 9.644 21.736 18.841 1.00 18.32 90 GLU A C 1
ATOM 672 O O . GLU A 1 107 ? 9.640 20.522 18.987 1.00 18.59 90 GLU A O 1
ATOM 678 N N . ALA A 1 108 ? 10.288 22.338 17.848 1.00 17.67 91 ALA A N 1
ATOM 679 C CA . ALA A 1 108 ? 11.047 21.569 16.830 1.00 16.87 91 ALA A CA 1
ATOM 680 C C . ALA A 1 108 ? 12.380 20.990 17.284 1.00 16.45 91 ALA A C 1
ATOM 681 O O . ALA A 1 108 ? 12.782 19.918 16.837 1.00 15.41 91 ALA A O 1
ATOM 683 N N . LEU A 1 109 ? 13.094 21.733 18.119 1.00 16.00 92 LEU A N 1
ATOM 684 C CA . LEU A 1 109 ? 14.471 21.405 18.448 1.00 16.72 92 LEU A CA 1
ATOM 685 C C . LEU A 1 109 ? 14.711 20.838 19.853 1.00 17.31 92 LEU A C 1
ATOM 686 O O . LEU A 1 109 ? 15.663 20.083 20.050 1.00 17.59 92 LEU A O 1
ATOM 691 N N . LYS A 1 110 ? 13.880 21.219 20.817 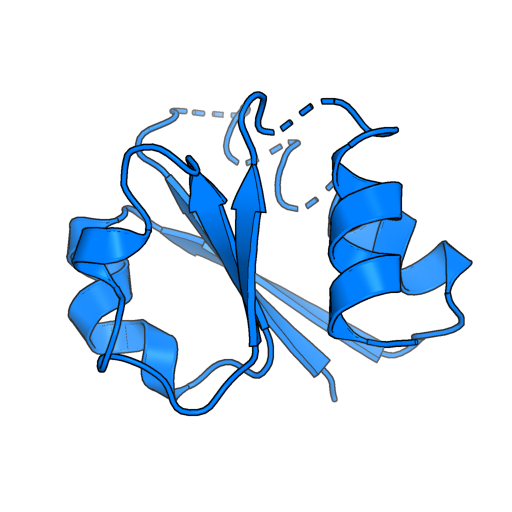1.00 17.97 93 LYS A N 1
ATOM 692 C CA . LYS A 1 110 ? 14.076 20.798 22.212 1.00 20.06 93 LYS A CA 1
ATOM 693 C C . LYS A 1 110 ? 13.541 19.388 22.411 1.00 20.05 93 LYS A C 1
ATOM 694 O O . LYS A 1 110 ? 14.235 18.627 23.104 1.00 20.73 93 LYS A O 1
#

Radius of gyration: 11.56 Å; Cα contacts (8 Å, |Δi|>4): 165; chains: 1; bounding box: 28×28×28 Å

Organism: Streptococcus mutans (NCBI:txid1309)

InterPro domains:
  IPR003501 Phosphotransferase system, EIIB component, type 2/3 [PF02302] (3-90)
  IPR013011 Phosphotransferase system, EIIB component, type 2 [PS51099] (2-93)
  IPR036095 PTS system IIB component-like superfamily [SSF52794] (1-92)

Sequence (89 aa):
MVKVLTACGNGGSSVIKKVENALRQLGVSDIESASCSVGEAKGLASNYDIVVASNHLIHELDGRRTNGKLIGLDNLDDNNEIKTKLEEALK

CATH classification: 3.40.50.2300

Nearest PDB structures (foldseek):
  3czc-assembly1_A  TM=9.957E-01  e=8.551E-17  Streptococcus mutans
  4mge-assembly1_A  TM=6.593E-01  e=1.175E-03  Bacillus anthracis str. 'Ames Ancestor'
  2wy2-assembly1_D  TM=5.789E-01  e=9.909E-03  Escherichia coli
  1iib-assembly1_A  TM=5.610E-01  e=1.805E-02  Escherichia coli K-12
  4ml3-assembly2_B  TM=5.097E-01  e=1.627E-01  Streptococcus pneumoniae R6

Foldseek 3Di:
DAEEEEAADDDVVLCLLLLVVLCVVVVNDDYHYYYYHLVVCLQVVQVGQEYEYAPVCCVSNVPSYPHHYFHDVPSDNVSSNVRVVVRPD

B-factor: mean 15.32, std 6.81, range [2.0, 49.4]